Protein AF-D4YV42-F1 (afdb_monomer_lite)

Foldseek 3Di:
DVVVVLVVVLVVQLVVLLVVLQVCLVVCCVVVVHDRDNVVSNVVSNVVSVVCSVVVVVVVVVVPPPPVVPPPPD

Secondary structure (DSSP, 8-state):
-HHHHHHHHHHHHHHHHHHHHHHHHHHHHHHTT----HHHHHHHHHHHHHHHHHHHHHHHHHHTT---TTS---

Radius of gyration: 18.19 Å; chains: 1; bounding box: 46×29×45 Å

Sequence (74 aa):
MKEGMIMGRYIVTIVWSVIYMMVIGFIAAPLTQSAFNPKEALIIGVVFGILFAAIIPTITAHSHKDKSKFSNLK

Structure (mmCIF, N/CA/C/O backbone):
data_AF-D4YV42-F1
#
_entry.id   AF-D4YV42-F1
#
loop_
_atom_site.group_PDB
_atom_site.id
_atom_site.type_symbol
_atom_site.label_atom_id
_atom_site.label_alt_id
_atom_site.label_comp_id
_atom_site.label_asym_id
_atom_site.label_entity_id
_atom_site.label_seq_id
_atom_site.pdbx_PDB_ins_code
_atom_site.Cartn_x
_atom_site.Cartn_y
_atom_site.Cartn_z
_atom_site.occupancy
_atom_site.B_iso_or_equiv
_atom_site.auth_seq_id
_atom_site.auth_comp_id
_atom_site.auth_asym_id
_atom_site.auth_atom_id
_atom_site.pdbx_PDB_model_num
ATOM 1 N N . MET A 1 1 ? 20.556 -6.293 -17.861 1.00 50.25 1 MET A N 1
ATOM 2 C CA . MET A 1 1 ? 20.697 -4.940 -17.262 1.00 50.25 1 MET A CA 1
ATOM 3 C C . MET A 1 1 ? 19.372 -4.171 -17.207 1.00 50.25 1 MET A C 1
ATOM 5 O O . MET A 1 1 ? 19.052 -3.657 -16.147 1.00 50.25 1 MET A O 1
ATOM 9 N N . LYS A 1 2 ? 18.580 -4.085 -18.295 1.00 53.31 2 LYS A N 1
ATOM 10 C CA . LYS A 1 2 ? 17.306 -3.331 -18.290 1.00 53.31 2 LYS A CA 1
ATOM 11 C C . LYS A 1 2 ? 16.181 -4.003 -17.489 1.00 53.31 2 LYS A C 1
ATOM 13 O O . LYS A 1 2 ? 15.481 -3.298 -16.781 1.00 53.31 2 LYS A O 1
ATOM 18 N N . GLU A 1 3 ? 16.053 -5.331 -17.514 1.00 54.50 3 GLU A N 1
ATOM 19 C CA . GLU A 1 3 ? 14.944 -6.044 -16.846 1.00 54.50 3 GLU A CA 1
ATOM 20 C C . GLU A 1 3 ? 14.937 -5.930 -15.313 1.00 54.50 3 GLU A C 1
ATOM 22 O O . GLU A 1 3 ? 13.874 -5.760 -14.720 1.00 54.50 3 GLU A O 1
ATOM 27 N N . GLY A 1 4 ? 16.108 -5.916 -14.666 1.00 57.09 4 GLY A N 1
ATOM 28 C CA . GLY A 1 4 ? 16.210 -5.769 -13.206 1.00 57.09 4 GLY A CA 1
ATOM 29 C C . GLY A 1 4 ? 15.665 -4.434 -12.682 1.00 57.09 4 GLY A C 1
ATOM 30 O O . GLY A 1 4 ? 15.050 -4.389 -11.620 1.00 57.09 4 GLY A O 1
ATOM 31 N N . MET A 1 5 ? 15.803 -3.350 -13.456 1.00 55.47 5 MET A N 1
ATOM 32 C CA . MET A 1 5 ? 15.205 -2.049 -13.119 1.00 55.47 5 MET A CA 1
ATOM 33 C C . MET A 1 5 ? 13.680 -2.047 -13.245 1.00 55.47 5 MET A C 1
ATOM 35 O O . MET A 1 5 ? 13.015 -1.321 -12.510 1.00 55.47 5 MET A O 1
ATOM 39 N N . ILE A 1 6 ? 13.122 -2.819 -14.180 1.00 62.53 6 ILE A N 1
ATOM 40 C CA . ILE A 1 6 ? 11.670 -2.884 -14.382 1.00 62.53 6 ILE A CA 1
ATOM 41 C C . ILE A 1 6 ? 11.054 -3.714 -13.244 1.00 62.53 6 ILE A C 1
ATOM 43 O O . ILE A 1 6 ? 10.130 -3.244 -12.586 1.00 62.53 6 ILE A O 1
ATOM 47 N N . MET A 1 7 ? 11.657 -4.866 -12.917 1.00 64.81 7 MET A N 1
ATOM 48 C CA . MET A 1 7 ? 11.312 -5.701 -11.752 1.00 64.81 7 MET A CA 1
ATOM 49 C C . MET A 1 7 ? 11.328 -4.925 -10.429 1.00 64.81 7 MET A C 1
ATOM 51 O O . MET A 1 7 ? 10.366 -4.998 -9.665 1.00 64.81 7 MET A O 1
ATOM 55 N N . GLY A 1 8 ? 12.363 -4.115 -10.179 1.00 70.69 8 GLY A N 1
ATOM 56 C CA . GLY A 1 8 ? 12.436 -3.297 -8.964 1.00 70.69 8 GLY A CA 1
ATOM 57 C C . GLY A 1 8 ? 11.297 -2.276 -8.845 1.00 70.69 8 GLY A C 1
ATOM 58 O O . GLY A 1 8 ? 10.730 -2.102 -7.769 1.00 70.69 8 GLY A O 1
ATOM 59 N N . ARG A 1 9 ? 10.900 -1.639 -9.955 1.00 70.94 9 ARG A N 1
ATOM 60 C CA . ARG A 1 9 ? 9.794 -0.662 -9.974 1.00 70.94 9 ARG A CA 1
ATOM 61 C C . ARG A 1 9 ? 8.436 -1.314 -9.700 1.00 70.94 9 ARG A C 1
ATOM 63 O O . ARG A 1 9 ? 7.611 -0.713 -9.014 1.00 70.94 9 ARG A O 1
ATOM 70 N N . TYR A 1 10 ? 8.211 -2.541 -10.171 1.00 74.56 10 TYR A N 1
ATOM 71 C CA . TYR A 1 10 ? 6.991 -3.291 -9.850 1.00 74.56 10 TYR A CA 1
ATOM 72 C C . TYR A 1 10 ? 6.891 -3.616 -8.365 1.00 74.56 10 TYR A C 1
ATOM 74 O O . TYR A 1 10 ? 5.860 -3.383 -7.746 1.00 74.56 10 TYR A O 1
ATOM 82 N N . ILE A 1 11 ? 7.980 -4.095 -7.769 1.00 80.00 11 ILE A N 1
ATOM 83 C CA . ILE A 1 11 ? 7.993 -4.442 -6.346 1.00 80.00 11 ILE A CA 1
ATOM 84 C C . ILE A 1 11 ? 7.720 -3.197 -5.495 1.00 80.00 11 ILE A C 1
ATOM 86 O O . ILE A 1 11 ? 6.866 -3.229 -4.612 1.00 80.00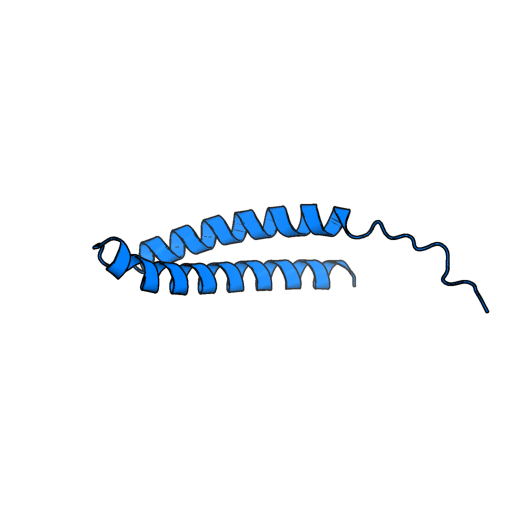 11 ILE A O 1
ATOM 90 N N . VAL A 1 12 ? 8.382 -2.077 -5.801 1.00 83.12 12 VAL A N 1
ATOM 91 C CA . VAL A 1 12 ? 8.183 -0.817 -5.069 1.00 83.12 12 VAL A CA 1
ATOM 92 C C . VAL A 1 12 ? 6.745 -0.308 -5.208 1.00 83.12 12 VAL A C 1
ATOM 94 O O . VAL A 1 12 ? 6.155 0.112 -4.217 1.00 83.12 12 VAL A O 1
ATOM 97 N N . THR A 1 13 ? 6.146 -0.380 -6.400 1.00 79.62 13 THR A N 1
ATOM 98 C CA . THR A 1 13 ? 4.758 0.072 -6.618 1.00 79.62 13 THR A CA 1
ATOM 99 C C . THR A 1 13 ? 3.730 -0.801 -5.905 1.00 79.62 13 THR A C 1
ATOM 101 O O . THR A 1 13 ? 2.783 -0.259 -5.331 1.00 79.62 13 THR A O 1
ATOM 104 N N . ILE A 1 14 ? 3.930 -2.121 -5.857 1.00 82.44 14 ILE A N 1
ATOM 105 C CA . ILE A 1 14 ? 3.068 -3.029 -5.085 1.00 82.44 14 ILE A CA 1
ATOM 106 C C . ILE A 1 14 ? 3.178 -2.716 -3.590 1.00 82.44 14 ILE A C 1
ATOM 108 O O . ILE A 1 14 ? 2.159 -2.491 -2.938 1.00 82.44 14 ILE A O 1
ATOM 112 N N . VAL A 1 15 ? 4.401 -2.634 -3.053 1.00 86.75 15 VAL A N 1
ATOM 113 C CA . VAL A 1 15 ? 4.634 -2.332 -1.630 1.00 86.75 15 VAL A CA 1
ATOM 114 C C . VAL A 1 15 ? 4.011 -0.987 -1.250 1.00 86.75 15 VAL A C 1
ATOM 116 O O . VAL A 1 15 ? 3.317 -0.891 -0.238 1.00 86.75 15 VAL A O 1
ATOM 119 N N . TRP A 1 16 ? 4.191 0.040 -2.083 1.00 86.69 16 TRP A N 1
ATOM 120 C CA . TRP A 1 16 ? 3.658 1.371 -1.799 1.00 86.69 16 TRP A CA 1
ATOM 121 C C . TRP A 1 16 ? 2.131 1.438 -1.902 1.00 86.69 16 TRP A C 1
ATOM 123 O O . TRP A 1 16 ? 1.495 2.097 -1.082 1.00 86.69 16 TRP A O 1
ATOM 133 N N . SER A 1 17 ? 1.526 0.700 -2.836 1.00 83.06 17 SER A N 1
ATOM 134 C CA . SER A 1 17 ? 0.064 0.609 -2.954 1.00 83.06 17 SER A CA 1
ATOM 135 C C . SER A 1 17 ? -0.574 -0.038 -1.724 1.00 83.06 17 SER A C 1
ATOM 137 O O . SER A 1 17 ? -1.603 0.437 -1.244 1.00 83.06 17 SER A O 1
ATOM 139 N N . VAL A 1 18 ? 0.052 -1.086 -1.178 1.00 86.44 18 VAL A N 1
ATOM 140 C CA . VAL A 1 18 ? -0.424 -1.760 0.042 1.00 86.44 18 VAL A CA 1
ATOM 141 C C . VAL A 1 18 ? -0.354 -0.820 1.246 1.00 86.44 18 VAL A C 1
ATOM 143 O O . VAL A 1 18 ? -1.332 -0.703 1.984 1.00 86.44 18 VAL A O 1
ATOM 146 N N . ILE A 1 19 ? 0.764 -0.106 1.422 1.00 89.62 19 ILE A N 1
ATOM 147 C CA . ILE A 1 19 ? 0.919 0.885 2.500 1.00 89.62 19 ILE A CA 1
ATOM 148 C C . ILE A 1 19 ? -0.137 1.986 2.363 1.00 89.62 19 ILE A C 1
ATOM 150 O O . ILE A 1 19 ? -0.803 2.334 3.337 1.00 89.62 19 ILE A O 1
ATOM 154 N N . TYR A 1 20 ? -0.339 2.497 1.148 1.00 88.56 20 TYR A N 1
ATOM 155 C CA . TYR A 1 20 ? -1.306 3.556 0.881 1.00 88.56 20 TYR A CA 1
ATOM 156 C C . TYR A 1 20 ? -2.743 3.132 1.214 1.00 88.56 20 TYR A C 1
ATOM 158 O O . TYR A 1 20 ? -3.460 3.863 1.896 1.00 88.56 20 TYR A O 1
ATOM 166 N N . MET A 1 21 ? -3.147 1.921 0.820 1.00 84.75 21 MET A N 1
ATOM 167 C CA . MET A 1 21 ? -4.476 1.385 1.141 1.00 84.75 21 MET A CA 1
ATOM 168 C C . MET A 1 21 ? -4.660 1.089 2.627 1.00 84.75 21 MET A C 1
ATOM 170 O O . MET A 1 21 ? -5.760 1.262 3.149 1.00 84.75 21 MET A O 1
ATOM 174 N N . MET A 1 22 ? -3.596 0.713 3.337 1.00 85.12 22 MET A N 1
ATOM 175 C CA . MET A 1 22 ? -3.651 0.540 4.786 1.00 85.12 22 MET A CA 1
ATOM 176 C C . MET A 1 22 ? -3.889 1.877 5.504 1.00 85.12 22 MET A C 1
ATOM 178 O O . MET A 1 22 ? -4.741 1.951 6.388 1.00 85.12 22 MET A O 1
ATOM 182 N N . VAL A 1 23 ? -3.200 2.943 5.083 1.00 89.88 23 VAL A N 1
ATOM 183 C CA . VAL A 1 23 ? -3.384 4.298 5.634 1.00 89.88 23 VAL A CA 1
ATOM 184 C C . VAL A 1 23 ? -4.776 4.844 5.307 1.00 89.88 23 VAL A C 1
ATOM 186 O O . VAL A 1 23 ? -5.466 5.331 6.202 1.00 89.88 23 VAL A O 1
ATOM 189 N N . ILE A 1 24 ? -5.224 4.727 4.053 1.00 87.94 24 ILE A N 1
ATOM 190 C CA . ILE A 1 24 ? -6.567 5.173 3.654 1.00 87.94 24 ILE A CA 1
ATOM 191 C C . ILE A 1 24 ? -7.640 4.384 4.391 1.00 87.94 24 ILE A C 1
ATOM 193 O O . ILE A 1 24 ? -8.564 4.992 4.917 1.00 87.94 24 ILE A O 1
ATOM 197 N N . GLY A 1 25 ? -7.525 3.057 4.465 1.00 83.62 25 GLY A N 1
ATOM 198 C CA . GLY A 1 25 ? -8.493 2.220 5.168 1.00 83.62 25 GLY A CA 1
ATOM 199 C C . GLY A 1 25 ? -8.604 2.591 6.646 1.00 83.62 25 GLY A C 1
ATOM 200 O O . GLY A 1 25 ? -9.712 2.668 7.175 1.00 83.62 25 GLY A O 1
ATOM 201 N N . PHE A 1 26 ? -7.477 2.901 7.293 1.00 85.38 26 PHE A N 1
ATOM 202 C CA . PHE A 1 26 ? -7.457 3.348 8.684 1.00 85.38 26 PHE A CA 1
ATOM 203 C C . PHE A 1 26 ? -8.183 4.688 8.880 1.00 85.38 26 PHE A C 1
ATOM 205 O O . PHE A 1 26 ? -8.947 4.839 9.829 1.00 85.38 26 PHE A O 1
ATOM 212 N N . ILE A 1 27 ? -7.991 5.644 7.967 1.00 88.94 27 ILE A N 1
ATOM 213 C CA . ILE A 1 27 ? -8.644 6.963 8.022 1.00 88.94 27 ILE A CA 1
ATOM 214 C C . ILE A 1 27 ? -10.123 6.879 7.600 1.00 88.94 27 ILE A C 1
ATOM 216 O O . ILE A 1 27 ? -10.966 7.596 8.135 1.00 88.94 27 ILE A O 1
ATOM 220 N N . ALA A 1 28 ? -10.463 5.997 6.660 1.00 85.25 28 ALA A N 1
ATOM 221 C CA . ALA A 1 28 ? -11.814 5.830 6.128 1.00 85.25 28 ALA A CA 1
ATOM 222 C C . ALA A 1 28 ? -12.746 5.059 7.072 1.00 85.25 28 ALA A C 1
ATOM 224 O O . ALA A 1 28 ? -13.954 5.299 7.066 1.00 85.25 28 ALA A O 1
ATOM 225 N N . ALA A 1 29 ? -12.215 4.157 7.899 1.00 84.00 29 ALA A N 1
ATOM 226 C CA . ALA A 1 29 ? -12.991 3.402 8.881 1.00 84.00 29 ALA A CA 1
ATOM 227 C C . ALA A 1 29 ? -13.864 4.295 9.797 1.00 84.00 29 ALA A C 1
ATOM 229 O O . ALA A 1 29 ? -15.086 4.124 9.797 1.00 84.00 29 ALA A O 1
ATOM 230 N N . PRO A 1 30 ? -13.324 5.318 10.495 1.00 84.19 30 PRO A N 1
ATOM 231 C CA . PRO A 1 30 ? -14.151 6.213 11.307 1.00 84.19 30 PRO A CA 1
ATOM 232 C C . PRO A 1 30 ? -15.125 7.065 10.475 1.00 84.19 30 PRO A C 1
ATOM 234 O O . PRO A 1 30 ? -16.215 7.371 10.951 1.00 84.19 30 PRO A O 1
ATOM 237 N N . LEU A 1 31 ? -14.779 7.414 9.228 1.00 87.00 31 LEU A N 1
ATOM 238 C CA . LEU A 1 31 ? -15.651 8.187 8.327 1.00 87.00 31 LEU A CA 1
AT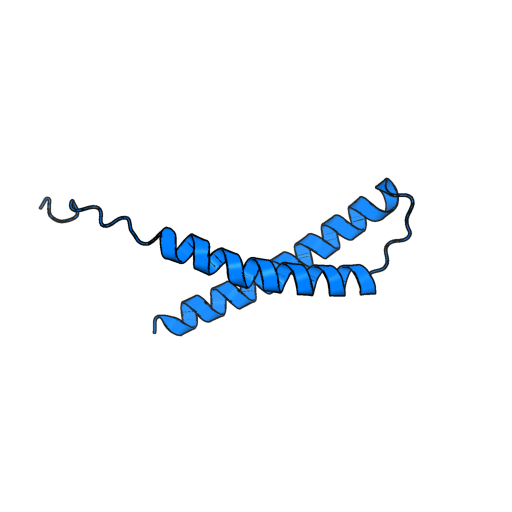OM 239 C C . LEU A 1 31 ? -16.859 7.381 7.830 1.00 87.00 31 LEU A C 1
ATOM 241 O O . LEU A 1 31 ? -17.926 7.938 7.594 1.00 87.00 31 LEU A O 1
ATOM 245 N N . THR A 1 32 ? -16.691 6.069 7.682 1.00 86.69 32 THR A N 1
ATOM 246 C CA . THR A 1 32 ? -17.728 5.132 7.220 1.00 86.69 32 THR A CA 1
ATOM 247 C C . THR A 1 32 ? -18.463 4.453 8.374 1.00 86.69 32 THR A C 1
ATOM 249 O O . THR A 1 32 ? -19.218 3.509 8.144 1.00 86.69 32 THR A O 1
ATOM 252 N N . GLN A 1 33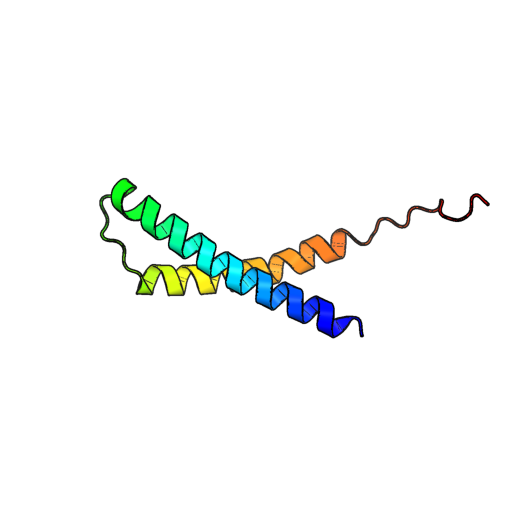 ? -18.226 4.898 9.617 1.00 82.19 33 GLN A N 1
ATOM 253 C CA . GLN A 1 33 ? -18.756 4.286 10.845 1.00 82.19 33 GLN A CA 1
ATOM 254 C C . GLN A 1 33 ? -18.504 2.769 10.924 1.00 82.19 33 GLN A C 1
ATOM 256 O O . GLN A 1 33 ? -19.243 2.032 11.572 1.00 82.19 33 GLN A O 1
ATOM 261 N N . SER A 1 34 ? -17.455 2.299 10.251 1.00 79.31 34 SER A N 1
ATOM 262 C CA . SER A 1 34 ? -17.107 0.888 10.133 1.00 79.31 34 SER A CA 1
ATOM 263 C C . SER A 1 34 ? -15.862 0.605 10.966 1.00 79.31 34 SER A C 1
ATOM 265 O O . SER A 1 34 ? -14.960 1.437 11.069 1.00 79.31 34 SER A O 1
ATOM 267 N N . ALA A 1 35 ? -15.782 -0.575 11.581 1.00 79.50 35 ALA A N 1
ATOM 268 C CA . ALA A 1 35 ? -14.568 -0.977 12.281 1.00 79.50 35 ALA A CA 1
ATOM 269 C C . ALA A 1 35 ? -13.451 -1.254 11.264 1.00 79.50 35 ALA A C 1
ATOM 271 O O . ALA A 1 35 ? -13.659 -1.975 10.288 1.00 79.50 35 ALA A O 1
ATOM 272 N N . PHE A 1 36 ? -12.256 -0.701 11.492 1.00 78.94 36 PHE A N 1
ATOM 273 C CA . PHE A 1 36 ? -11.112 -0.975 10.626 1.00 78.94 36 PHE A CA 1
ATOM 274 C C . PHE A 1 36 ? -10.720 -2.451 10.729 1.00 78.94 36 PHE A C 1
ATOM 276 O O . PHE A 1 36 ? -10.250 -2.901 11.776 1.00 78.94 36 PHE A O 1
ATOM 283 N N . ASN A 1 37 ? -10.886 -3.196 9.636 1.00 84.06 37 ASN A N 1
ATOM 284 C CA . ASN A 1 37 ? -10.447 -4.580 9.543 1.00 84.06 37 ASN A CA 1
ATOM 285 C C . ASN A 1 37 ? -9.116 -4.660 8.769 1.00 84.06 37 ASN A C 1
ATOM 287 O O . ASN A 1 37 ? -9.110 -4.610 7.535 1.00 84.06 37 ASN A O 1
ATOM 291 N N . PRO A 1 38 ? -7.969 -4.814 9.458 1.00 80.19 38 PRO A N 1
ATOM 292 C CA . PRO A 1 38 ? -6.662 -4.812 8.807 1.00 80.19 38 PRO A CA 1
ATOM 293 C C . PRO A 1 38 ? -6.472 -5.985 7.837 1.00 80.19 38 PRO A C 1
ATOM 295 O O . PRO A 1 38 ? -5.702 -5.862 6.887 1.00 80.19 38 PRO A O 1
ATOM 298 N N . LYS A 1 39 ? -7.183 -7.108 8.028 1.00 85.31 39 LYS A N 1
ATOM 299 C CA . LYS A 1 39 ? -7.124 -8.250 7.100 1.00 85.31 39 LYS A CA 1
ATOM 300 C C . LYS A 1 39 ? -7.767 -7.912 5.758 1.00 85.31 39 LYS A C 1
ATOM 302 O O . LYS A 1 39 ? -7.191 -8.206 4.716 1.00 85.31 39 LYS A O 1
ATOM 307 N N . GLU A 1 40 ? -8.932 -7.272 5.781 1.00 84.31 40 GLU A N 1
ATOM 308 C CA . GLU A 1 40 ? -9.624 -6.842 4.562 1.00 84.31 40 GLU A CA 1
ATOM 309 C C . GLU A 1 40 ? -8.844 -5.739 3.850 1.00 84.31 40 GLU A C 1
ATOM 311 O O . GLU A 1 40 ? -8.625 -5.827 2.643 1.00 84.31 40 GLU A O 1
ATOM 316 N N . ALA A 1 41 ? -8.331 -4.758 4.598 1.00 83.19 41 ALA A N 1
ATOM 317 C CA . ALA A 1 41 ? -7.496 -3.695 4.045 1.00 83.19 41 ALA A CA 1
ATOM 318 C C . ALA A 1 41 ? -6.228 -4.241 3.362 1.00 83.19 41 ALA A C 1
ATOM 320 O O . ALA A 1 41 ? -5.848 -3.761 2.294 1.00 83.19 41 ALA A O 1
ATOM 321 N N . LEU A 1 42 ? -5.602 -5.278 3.933 1.00 84.88 42 LEU A N 1
ATOM 322 C CA . LEU A 1 42 ? -4.456 -5.957 3.327 1.00 84.88 42 LEU A CA 1
ATOM 323 C C . LEU A 1 42 ? -4.837 -6.637 2.003 1.00 84.88 42 LEU A C 1
ATOM 325 O O . LEU A 1 42 ? -4.146 -6.452 1.004 1.00 84.88 42 LEU A O 1
ATOM 329 N N . ILE A 1 43 ? -5.936 -7.399 1.981 1.00 87.50 43 ILE A N 1
ATOM 330 C CA . ILE A 1 43 ? -6.401 -8.109 0.778 1.00 87.50 43 ILE A CA 1
ATOM 331 C C . ILE A 1 43 ? -6.721 -7.107 -0.336 1.00 87.50 43 ILE A C 1
ATOM 333 O O . ILE A 1 43 ? -6.232 -7.252 -1.456 1.00 87.50 43 ILE A O 1
ATOM 337 N N . ILE A 1 44 ? -7.484 -6.059 -0.020 1.00 84.75 44 ILE A N 1
ATOM 338 C CA . ILE A 1 44 ? -7.849 -5.004 -0.972 1.00 84.75 44 ILE A CA 1
ATOM 339 C C . ILE A 1 44 ? -6.590 -4.281 -1.470 1.00 84.75 44 ILE A C 1
ATOM 341 O O . ILE A 1 44 ? -6.429 -4.089 -2.676 1.00 84.75 44 ILE A O 1
ATOM 345 N N . GLY A 1 45 ? -5.658 -3.950 -0.573 1.00 82.75 45 GLY A N 1
ATOM 346 C CA . GLY A 1 45 ? -4.388 -3.313 -0.919 1.00 82.75 45 GLY A CA 1
ATOM 347 C C . GLY A 1 45 ? -3.523 -4.149 -1.863 1.00 82.75 45 GLY A C 1
ATOM 348 O O . GLY A 1 45 ? -2.955 -3.604 -2.808 1.00 82.75 45 GLY A O 1
ATOM 349 N N . VAL A 1 46 ? -3.454 -5.467 -1.660 1.00 85.88 46 VAL A N 1
ATOM 350 C CA . VAL A 1 46 ? -2.708 -6.378 -2.545 1.00 85.88 46 VAL A CA 1
ATOM 351 C C . VAL A 1 46 ? -3.374 -6.477 -3.918 1.00 85.88 46 VAL A C 1
ATOM 353 O O . VAL A 1 46 ? -2.685 -6.364 -4.932 1.00 85.88 46 VAL A O 1
ATOM 356 N N . VAL A 1 47 ? -4.701 -6.624 -3.975 1.00 87.81 47 VAL A N 1
ATOM 357 C CA . VAL A 1 47 ? -5.446 -6.710 -5.245 1.00 87.81 47 VAL A CA 1
ATOM 358 C C . VAL A 1 47 ? -5.285 -5.425 -6.062 1.00 87.81 47 VAL A C 1
ATOM 360 O O . VAL A 1 47 ? -4.910 -5.484 -7.235 1.00 87.81 47 VAL A O 1
ATOM 363 N N . PHE A 1 48 ? -5.484 -4.258 -5.445 1.00 83.44 48 PHE A N 1
ATOM 364 C CA . PHE A 1 48 ? -5.272 -2.972 -6.116 1.00 83.44 48 PHE A CA 1
ATOM 365 C C . PHE A 1 48 ? -3.801 -2.727 -6.466 1.00 83.44 48 PHE A C 1
ATOM 367 O O . PHE A 1 48 ? -3.516 -2.188 -7.533 1.00 83.44 48 PHE A O 1
ATOM 374 N N . GLY A 1 49 ? -2.863 -3.162 -5.624 1.00 81.62 49 GLY A N 1
ATOM 375 C CA . GLY A 1 49 ? -1.431 -3.067 -5.901 1.00 81.62 49 GLY A CA 1
ATOM 376 C C . GLY 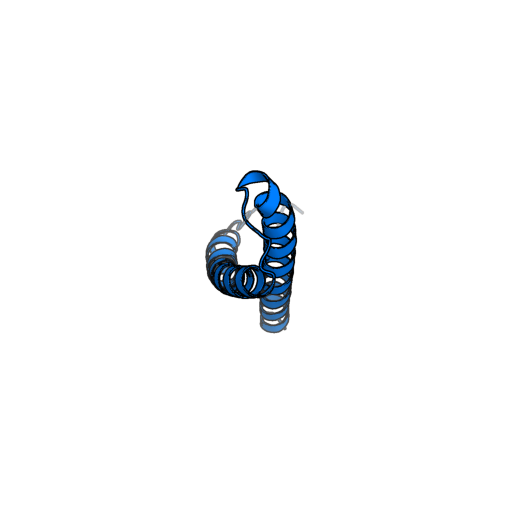A 1 49 ? -1.008 -3.864 -7.133 1.00 81.62 49 GLY A C 1
ATOM 377 O O . GLY A 1 49 ? -0.245 -3.353 -7.949 1.00 81.62 49 GLY A O 1
ATOM 378 N N . ILE A 1 50 ? -1.545 -5.073 -7.324 1.00 84.50 50 ILE A N 1
ATOM 379 C CA . ILE A 1 50 ? -1.304 -5.885 -8.529 1.00 84.50 50 ILE A CA 1
ATOM 380 C C . ILE A 1 50 ? -1.925 -5.218 -9.765 1.00 84.50 50 ILE A C 1
ATOM 382 O O . ILE A 1 50 ? -1.270 -5.126 -10.805 1.00 84.50 50 ILE A O 1
ATOM 386 N N . LEU A 1 51 ? -3.154 -4.702 -9.651 1.00 84.75 51 LEU A N 1
ATOM 387 C CA . LEU A 1 51 ? -3.816 -3.977 -10.741 1.00 84.75 51 LEU A CA 1
ATOM 388 C C . LEU A 1 51 ? -3.014 -2.736 -11.163 1.00 84.75 51 LEU A C 1
ATOM 390 O O . LEU A 1 51 ? -2.747 -2.545 -12.351 1.00 84.75 51 LEU A O 1
ATOM 394 N N . PHE A 1 52 ? -2.559 -1.922 -10.210 1.00 79.50 52 PHE A N 1
ATOM 395 C CA . PHE A 1 52 ? -1.729 -0.755 -10.508 1.00 79.50 52 PHE A CA 1
ATOM 396 C C . PHE A 1 52 ? -0.354 -1.140 -11.048 1.00 79.50 52 PHE A C 1
ATOM 398 O O . PHE A 1 52 ? 0.112 -0.514 -12.001 1.00 79.50 52 PHE A O 1
ATOM 405 N N . ALA A 1 53 ? 0.268 -2.198 -10.531 1.00 78.25 53 ALA A N 1
ATOM 406 C CA . ALA A 1 53 ? 1.531 -2.703 -11.060 1.00 78.25 53 ALA A CA 1
ATOM 407 C C . ALA A 1 53 ? 1.421 -3.192 -12.514 1.00 78.25 53 ALA A C 1
ATOM 409 O O . ALA A 1 53 ? 2.415 -3.134 -13.229 1.00 78.25 53 ALA A O 1
ATOM 410 N N . ALA A 1 54 ? 0.240 -3.615 -12.978 1.00 77.56 54 ALA A N 1
ATOM 411 C CA . ALA A 1 54 ? -0.011 -3.949 -14.383 1.00 77.56 54 ALA A CA 1
ATOM 412 C C . ALA A 1 54 ? -0.326 -2.714 -15.255 1.00 77.56 54 ALA A C 1
ATOM 414 O O . ALA A 1 54 ? 0.050 -2.652 -16.428 1.00 77.56 54 ALA A O 1
ATOM 415 N N . ILE A 1 55 ? -0.975 -1.689 -14.697 1.00 74.00 55 ILE A N 1
ATOM 416 C CA . ILE A 1 55 ? -1.354 -0.471 -15.435 1.00 74.00 55 ILE A CA 1
ATOM 417 C C . ILE A 1 55 ? -0.172 0.502 -15.590 1.00 74.00 55 ILE A C 1
ATOM 419 O O . ILE A 1 55 ? 0.068 1.012 -16.685 1.00 74.00 55 ILE A O 1
ATOM 423 N N . ILE A 1 56 ? 0.610 0.734 -14.531 1.00 69.88 56 ILE A N 1
ATOM 424 C CA . ILE A 1 56 ? 1.781 1.630 -14.533 1.00 69.88 56 ILE A CA 1
ATOM 425 C C . ILE A 1 56 ? 2.784 1.326 -15.661 1.00 69.88 56 ILE A C 1
ATOM 427 O O . ILE A 1 56 ? 3.212 2.277 -16.320 1.00 69.88 56 ILE A O 1
ATOM 431 N N . PRO A 1 57 ? 3.180 0.072 -15.950 1.00 65.25 57 PRO A N 1
ATOM 432 C CA . PRO A 1 57 ? 4.082 -0.216 -17.059 1.00 65.25 57 PRO A CA 1
ATOM 433 C C . PRO A 1 57 ? 3.414 -0.023 -18.409 1.00 65.25 57 PRO A C 1
ATOM 435 O O . PRO A 1 57 ? 4.092 0.366 -19.349 1.00 65.25 57 PRO A O 1
ATOM 438 N N . THR A 1 58 ? 2.102 -0.227 -18.505 1.00 64.38 58 THR A N 1
ATOM 439 C CA . THR A 1 58 ? 1.336 0.011 -19.730 1.00 64.38 58 THR A CA 1
ATOM 440 C C . THR A 1 58 ? 1.321 1.508 -20.060 1.00 64.38 58 THR A C 1
ATOM 442 O O . THR A 1 58 ? 1.584 1.898 -21.197 1.00 64.38 58 THR A O 1
ATOM 445 N N . ILE A 1 59 ? 1.141 2.364 -19.047 1.00 65.25 59 ILE A N 1
ATOM 446 C CA . ILE A 1 59 ? 1.231 3.828 -19.180 1.00 65.25 59 ILE A CA 1
ATOM 447 C C . ILE A 1 59 ? 2.686 4.275 -19.424 1.00 65.25 59 ILE A C 1
ATOM 449 O O . ILE A 1 59 ? 2.960 5.078 -20.315 1.00 65.25 59 ILE A O 1
ATOM 453 N N . THR A 1 60 ? 3.648 3.733 -18.674 1.00 64.12 60 THR A N 1
ATOM 454 C CA . THR A 1 60 ? 5.073 4.105 -18.770 1.00 64.12 60 THR A CA 1
ATOM 455 C C . THR A 1 60 ? 5.705 3.641 -20.087 1.00 64.12 60 THR A C 1
ATOM 457 O O . THR A 1 60 ? 6.544 4.345 -20.647 1.00 64.12 60 THR A O 1
ATOM 460 N N . ALA A 1 61 ? 5.280 2.501 -20.638 1.00 55.06 61 ALA A N 1
ATOM 461 C CA . ALA A 1 61 ? 5.677 2.050 -21.972 1.00 55.06 61 ALA A CA 1
ATOM 462 C C . ALA A 1 61 ? 5.230 3.045 -23.053 1.00 55.06 61 ALA A C 1
ATOM 464 O O . ALA A 1 61 ? 5.971 3.294 -24.004 1.00 55.06 61 ALA A O 1
ATOM 465 N N . HIS A 1 62 ? 4.071 3.683 -22.867 1.00 53.34 62 HIS A N 1
ATOM 466 C CA . HIS A 1 62 ? 3.605 4.771 -23.724 1.00 53.34 62 HIS A CA 1
ATOM 467 C C . HIS A 1 62 ? 4.373 6.090 -23.514 1.00 53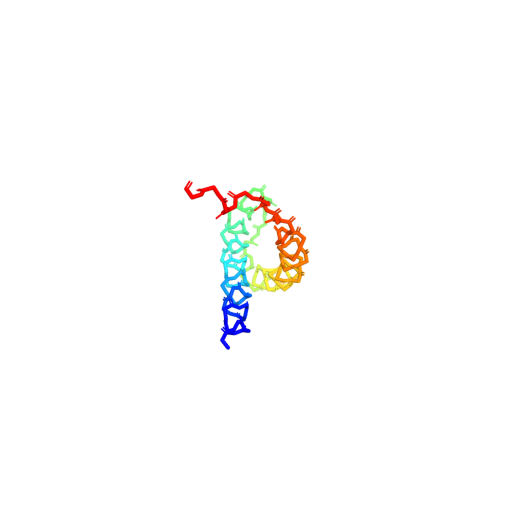.34 62 HIS A C 1
ATOM 469 O O . HIS A 1 62 ? 4.425 6.916 -24.424 1.00 53.34 62 HIS A O 1
ATOM 475 N N . SER A 1 63 ? 5.016 6.275 -22.357 1.00 51.78 63 SER A N 1
ATOM 476 C CA . SER A 1 63 ? 5.811 7.468 -22.031 1.00 51.78 63 SER A CA 1
ATOM 477 C C . SER A 1 63 ? 7.217 7.462 -22.662 1.00 51.78 63 SER A C 1
ATOM 479 O O . SER A 1 63 ? 7.791 8.528 -22.871 1.00 51.78 63 SER A O 1
ATOM 481 N N . HIS A 1 64 ? 7.764 6.309 -23.080 1.00 50.72 64 HIS A N 1
ATOM 482 C CA . HIS A 1 64 ? 9.090 6.237 -23.730 1.00 50.72 64 HIS A CA 1
ATOM 483 C C . HIS A 1 64 ? 9.087 6.561 -25.239 1.00 50.72 64 HIS A C 1
ATOM 485 O O . HIS A 1 64 ? 9.979 6.138 -25.978 1.00 50.72 64 HIS A O 1
ATOM 491 N N . LYS A 1 65 ? 8.103 7.317 -25.733 1.00 46.81 65 LYS A N 1
ATOM 492 C CA . LYS A 1 65 ? 8.100 7.775 -27.129 1.00 46.81 65 LYS A CA 1
ATOM 493 C C . LYS A 1 65 ? 8.370 9.264 -27.294 1.00 46.81 65 LYS A C 1
ATOM 495 O O . LYS A 1 65 ? 7.994 9.813 -28.321 1.00 46.81 65 LYS A O 1
ATOM 500 N N . ASP A 1 66 ? 9.101 9.886 -26.371 1.00 49.38 66 ASP A N 1
ATOM 501 C CA . ASP A 1 66 ? 9.783 11.134 -26.708 1.00 49.38 66 ASP A CA 1
ATOM 502 C C . ASP A 1 66 ? 11.166 10.835 -27.304 1.00 49.38 66 ASP A C 1
ATOM 504 O O . ASP A 1 66 ? 12.204 10.845 -26.641 1.00 49.38 66 ASP A O 1
ATOM 508 N N . LYS A 1 67 ? 11.166 10.499 -28.602 1.00 49.94 67 LYS A N 1
ATOM 509 C CA . LYS A 1 67 ? 12.351 10.673 -29.447 1.00 49.94 67 LYS A CA 1
ATOM 510 C C . L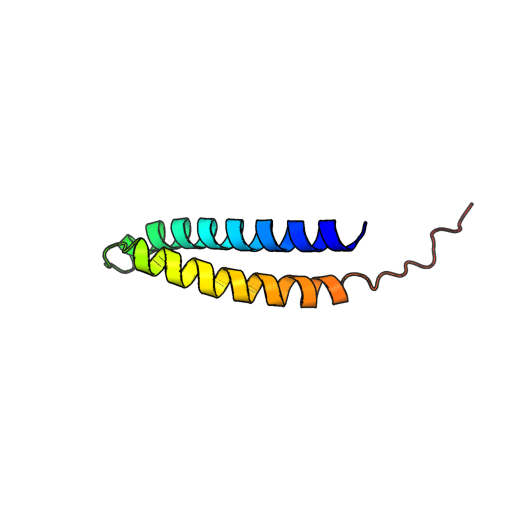YS A 1 67 ? 12.483 12.169 -29.729 1.00 49.94 67 LYS A C 1
ATOM 512 O O . LYS A 1 67 ? 12.196 12.598 -30.850 1.00 49.94 67 LYS A O 1
ATOM 517 N N . SER A 1 68 ? 12.931 12.957 -28.758 1.00 53.03 68 SER A N 1
ATOM 518 C CA . SER A 1 68 ? 13.319 14.333 -29.044 1.00 53.03 68 SER A CA 1
ATOM 519 C C . SER A 1 68 ? 14.556 14.298 -29.953 1.00 53.03 68 SER A C 1
ATOM 521 O O . SER A 1 68 ? 15.691 14.027 -29.564 1.00 53.03 68 SER A O 1
ATOM 523 N N . LYS A 1 69 ? 14.290 14.504 -31.246 1.00 53.16 69 LYS A N 1
ATOM 524 C CA . LYS A 1 69 ? 15.199 14.560 -32.404 1.00 53.16 69 LYS A CA 1
ATOM 525 C C . LYS A 1 69 ? 16.208 15.729 -32.340 1.00 53.16 69 LYS A C 1
ATOM 527 O O . LYS A 1 69 ? 16.615 16.227 -33.381 1.00 53.16 69 LYS A O 1
ATOM 532 N N . PHE A 1 70 ? 16.622 16.170 -31.151 1.00 58.50 70 PHE A N 1
ATOM 533 C CA . PHE A 1 70 ? 17.427 17.384 -30.956 1.00 58.50 70 PHE A CA 1
ATOM 534 C C . PHE A 1 70 ? 18.607 17.215 -29.978 1.00 58.50 70 PHE A C 1
ATOM 536 O O . PHE A 1 70 ? 19.084 18.193 -29.421 1.00 58.50 70 PHE A O 1
ATOM 543 N N . SER A 1 71 ? 19.149 16.004 -29.793 1.00 54.19 71 SER A N 1
ATOM 544 C CA . SER A 1 71 ? 20.400 15.807 -29.027 1.00 54.19 71 SER A CA 1
ATOM 545 C C . SER A 1 71 ? 21.684 16.003 -29.857 1.00 54.19 71 SER A C 1
ATOM 547 O O . SER A 1 71 ? 22.766 15.659 -29.393 1.00 54.19 71 SER A O 1
ATOM 549 N N . ASN A 1 72 ? 21.572 16.471 -31.106 1.00 52.97 72 ASN A N 1
ATOM 550 C CA . ASN A 1 72 ? 22.686 16.637 -32.053 1.00 52.97 72 ASN A CA 1
ATOM 551 C C . ASN A 1 72 ? 22.867 18.100 -32.497 1.00 52.97 72 ASN A C 1
ATOM 553 O O . ASN A 1 72 ? 23.186 18.376 -33.649 1.00 52.97 72 ASN A O 1
ATOM 557 N N . LEU A 1 73 ? 22.655 19.049 -31.587 1.00 53.06 73 LEU A N 1
ATOM 558 C CA . LEU A 1 73 ? 23.152 20.414 -31.758 1.00 53.06 73 LEU A CA 1
ATOM 559 C C . LEU A 1 73 ? 24.424 20.535 -30.918 1.00 53.06 73 LEU A C 1
ATOM 561 O O . LEU A 1 73 ? 24.374 20.692 -29.701 1.00 53.06 73 LEU A O 1
ATOM 565 N N . LYS A 1 74 ? 25.531 20.285 -31.620 1.00 43.91 74 LYS A N 1
ATOM 566 C CA . LYS A 1 74 ? 26.925 20.409 -31.199 1.00 43.91 74 LYS A CA 1
ATOM 567 C C . LYS A 1 74 ? 27.332 21.878 -31.121 1.00 43.91 74 LYS A C 1
ATOM 569 O O . LYS A 1 74 ? 26.833 22.648 -31.970 1.00 43.91 74 LYS A O 1
#

InterPro domains:
  IPR021324 Protein of unknown function DUF2929 [PF11151] (8-63)

pLDDT: mean 73.54, std 14.01, range [43.91, 89.88]

Organism: NCBI:txid585524